Protein AF-A0A2P8KB48-F1 (afdb_monomer_lite)

Radius of gyration: 20.79 Å; chains: 1; bounding box: 40×44×56 Å

Foldseek 3Di:
DDQPDDPVVVCCCCCPVVVVQCCCVDPVNVVDGPVVVVVVVVVVSCCCPVPVVVVCVVQVVDDWDQPPNDIDGDVLVVLVVVLVVLVVLLVVLVVCVVVDVDVVSVVSNVVSCCCVVPVSVVSVVVCVVCVPDVDPPPPPDDDDD

Secondary structure (DSSP, 8-state):
---SS-HHHHHIIIIIIS-GGGGGGSTTTTT--HHHHHHHHHHHHHHIIIIIHHHHHHHHHS--EEETTEEE--HHHHHHHHHHHHHHHHHHHHHHTTT---HHHHHHHHHHHHIIIIIHHHHHHHHHHHHHH--GGGS------

Structure (mmCIF, N/CA/C/O backbone):
data_AF-A0A2P8KB48-F1
#
_entry.id   AF-A0A2P8KB48-F1
#
loop_
_atom_site.group_PDB
_atom_site.id
_atom_site.type_symbol
_atom_site.label_atom_id
_atom_site.label_alt_id
_atom_site.label_comp_id
_atom_site.label_asym_id
_atom_site.label_entity_id
_atom_site.label_seq_id
_atom_site.pdbx_PDB_ins_code
_atom_site.Cartn_x
_atom_site.Cartn_y
_atom_site.Cartn_z
_atom_site.occupancy
_atom_site.B_iso_or_equiv
_atom_site.auth_seq_id
_atom_site.auth_comp_id
_atom_site.auth_asym_id
_atom_site.auth_atom_id
_atom_site.pdbx_PDB_model_num
ATOM 1 N N . MET A 1 1 ? 18.436 14.930 -4.272 1.00 42.19 1 MET A N 1
ATOM 2 C CA . MET A 1 1 ? 17.392 13.958 -4.658 1.00 42.19 1 MET A CA 1
ATOM 3 C C . MET A 1 1 ? 16.178 14.750 -5.095 1.00 42.19 1 MET A C 1
ATOM 5 O O . MET A 1 1 ? 15.556 15.388 -4.257 1.00 42.19 1 MET A O 1
ATOM 9 N N . THR A 1 2 ? 15.917 14.810 -6.396 1.00 41.81 2 THR A N 1
ATOM 10 C CA . THR A 1 2 ? 14.773 15.532 -6.967 1.00 41.81 2 THR A CA 1
ATOM 11 C C . THR A 1 2 ? 13.501 14.792 -6.555 1.00 41.81 2 THR A C 1
ATOM 13 O O . THR A 1 2 ? 13.301 13.650 -6.960 1.00 41.81 2 THR A O 1
ATOM 16 N N . GLY A 1 3 ? 12.705 15.375 -5.657 1.00 61.78 3 GLY A N 1
ATOM 17 C CA . GLY A 1 3 ? 11.444 14.777 -5.218 1.00 61.78 3 GLY A CA 1
ATOM 18 C C . GLY A 1 3 ? 10.462 14.684 -6.386 1.00 61.78 3 GLY A C 1
ATOM 19 O O . GLY A 1 3 ? 10.387 15.612 -7.185 1.00 61.78 3 GLY A O 1
ATOM 20 N N . LEU A 1 4 ? 9.717 13.577 -6.479 1.00 65.00 4 LEU A N 1
ATOM 21 C CA . LEU A 1 4 ? 8.687 13.346 -7.508 1.00 65.00 4 LEU A CA 1
ATOM 22 C C . LEU A 1 4 ? 7.658 14.487 -7.615 1.00 65.00 4 LEU A C 1
ATOM 24 O O . LEU A 1 4 ? 7.083 14.688 -8.678 1.00 65.00 4 LEU A O 1
ATOM 28 N N . VAL A 1 5 ? 7.432 15.219 -6.519 1.00 70.44 5 VAL A N 1
ATOM 29 C CA . VAL A 1 5 ? 6.565 16.400 -6.424 1.00 70.44 5 VAL A CA 1
ATOM 30 C C . VAL A 1 5 ? 7.197 17.392 -5.440 1.00 70.44 5 VAL A C 1
ATOM 32 O O . VAL A 1 5 ? 7.844 16.981 -4.469 1.00 70.44 5 VAL A O 1
ATOM 35 N N . SER A 1 6 ? 7.008 18.691 -5.681 1.00 84.31 6 SER A N 1
ATOM 36 C CA . SER A 1 6 ? 7.406 19.769 -4.770 1.00 84.31 6 SER A CA 1
ATOM 37 C C . SER A 1 6 ? 6.652 19.674 -3.439 1.00 84.31 6 SER A C 1
ATOM 39 O O . SER A 1 6 ? 5.425 19.600 -3.427 1.00 84.31 6 SER A O 1
ATOM 41 N N . GLU A 1 7 ? 7.366 19.717 -2.308 1.00 80.50 7 GLU A N 1
ATOM 42 C CA . GLU A 1 7 ? 6.741 19.694 -0.970 1.00 80.50 7 GLU A CA 1
ATOM 43 C C . GLU A 1 7 ? 5.766 20.851 -0.788 1.00 80.50 7 GLU A C 1
ATOM 45 O O . GLU A 1 7 ? 4.648 20.659 -0.323 1.00 80.50 7 GLU A O 1
ATOM 50 N N . ARG A 1 8 ? 6.149 22.034 -1.271 1.00 86.00 8 ARG A N 1
ATOM 51 C CA . ARG A 1 8 ? 5.308 23.224 -1.197 1.00 86.00 8 ARG A CA 1
ATOM 52 C C . ARG A 1 8 ? 4.021 23.080 -2.007 1.00 86.00 8 ARG A C 1
ATOM 54 O O . ARG A 1 8 ? 2.968 23.509 -1.550 1.00 86.00 8 ARG A O 1
ATOM 61 N N . GLU A 1 9 ? 4.100 22.516 -3.211 1.00 86.12 9 GLU A N 1
ATOM 62 C CA . GLU A 1 9 ? 2.906 22.309 -4.042 1.00 86.12 9 GLU A CA 1
ATOM 63 C C . GLU A 1 9 ? 2.000 21.240 -3.444 1.00 86.12 9 GLU A C 1
ATOM 65 O O . GLU A 1 9 ? 0.782 21.389 -3.456 1.00 86.12 9 GLU A O 1
ATOM 70 N N . PHE A 1 10 ? 2.583 20.181 -2.886 1.00 83.56 10 PHE A N 1
ATOM 71 C CA . PHE A 1 10 ? 1.821 19.135 -2.223 1.00 83.56 10 PHE A CA 1
ATOM 72 C C . PHE A 1 10 ? 1.086 19.670 -0.989 1.00 83.56 10 PHE A C 1
ATOM 74 O O . PHE A 1 10 ? -0.114 19.439 -0.850 1.00 83.56 10 PHE A O 1
ATOM 81 N N . ASP A 1 11 ? 1.771 20.436 -0.139 1.00 85.00 11 ASP A N 1
ATOM 82 C CA . ASP A 1 11 ? 1.168 21.043 1.047 1.00 85.00 11 ASP A CA 1
ATOM 83 C C . ASP A 1 11 ? 0.063 22.033 0.675 1.00 85.00 11 ASP A C 1
ATOM 85 O O . ASP A 1 11 ? -1.004 22.014 1.293 1.00 85.00 11 ASP A O 1
ATOM 89 N N . PHE A 1 12 ? 0.275 22.838 -0.371 1.00 89.19 12 PHE A N 1
ATOM 90 C CA . PHE A 1 12 ? -0.757 23.712 -0.926 1.00 89.19 12 PHE A CA 1
ATOM 91 C C . PHE A 1 12 ? -1.976 22.905 -1.388 1.00 89.19 12 PHE A C 1
ATOM 93 O O . PHE A 1 12 ? -3.102 23.189 -0.984 1.00 89.19 12 PHE A O 1
ATOM 100 N N . LEU A 1 13 ? -1.772 21.866 -2.203 1.00 88.50 13 LEU A N 1
ATOM 101 C CA . LEU A 1 13 ? -2.871 21.058 -2.727 1.00 88.50 13 LEU A CA 1
ATOM 102 C C . LEU A 1 13 ? -3.657 20.376 -1.604 1.00 88.50 13 LEU A C 1
ATOM 104 O O . LEU A 1 13 ? -4.885 20.381 -1.634 1.00 88.50 13 LEU A O 1
ATOM 108 N N . MET A 1 14 ? -2.975 19.795 -0.616 1.00 86.19 14 MET A N 1
ATOM 109 C CA . MET A 1 14 ? -3.631 19.021 0.440 1.00 86.19 14 MET A CA 1
ATOM 110 C C . MET A 1 14 ? -4.298 19.898 1.502 1.00 86.19 14 MET A C 1
ATOM 112 O O . MET A 1 14 ? -5.368 19.539 1.999 1.00 86.19 14 MET A O 1
ATOM 116 N N . ASN A 1 15 ? -3.695 21.030 1.867 1.00 86.81 15 ASN A N 1
ATOM 117 C CA . ASN A 1 15 ? -4.172 21.835 2.994 1.00 86.81 15 ASN A CA 1
ATOM 118 C C . ASN A 1 15 ? -4.942 23.082 2.557 1.00 86.81 15 ASN A C 1
ATOM 120 O O . ASN A 1 15 ? -5.942 23.408 3.185 1.00 86.81 15 ASN A O 1
ATOM 124 N N . GLU A 1 16 ? -4.519 23.759 1.489 1.00 86.12 16 GLU A N 1
ATOM 125 C CA . GLU A 1 16 ? -5.185 24.982 1.021 1.00 86.12 16 GLU A CA 1
ATOM 126 C C . GLU A 1 16 ? -6.249 24.687 -0.038 1.00 86.12 16 GLU A C 1
ATOM 128 O O . GLU A 1 16 ? -7.381 25.146 0.088 1.00 86.12 16 GLU A O 1
ATOM 133 N N . PHE A 1 17 ? -5.917 23.911 -1.074 1.00 91.62 17 PHE A N 1
ATOM 134 C CA . PHE A 1 17 ? -6.848 23.670 -2.178 1.00 91.62 17 PHE A CA 1
ATOM 135 C C . PHE A 1 17 ? -7.932 22.644 -1.825 1.00 91.62 17 PHE A C 1
ATOM 137 O O . PHE A 1 17 ? -9.113 22.882 -2.073 1.00 91.62 17 PHE A O 1
ATOM 144 N N . LEU A 1 18 ? -7.546 21.496 -1.256 1.00 88.94 18 LEU A N 1
ATOM 145 C CA . LEU A 1 18 ? -8.480 20.417 -0.908 1.00 88.94 18 LEU A CA 1
ATOM 146 C C . LEU A 1 18 ? -9.069 20.529 0.505 1.00 88.94 18 LEU A C 1
ATOM 148 O O . LEU A 1 18 ? -10.031 19.817 0.786 1.00 88.94 18 LEU A O 1
ATOM 152 N N . ASP A 1 19 ? -8.508 21.375 1.380 1.00 86.69 19 ASP A N 1
ATOM 153 C CA . ASP A 1 19 ? -8.899 21.515 2.797 1.00 86.69 19 ASP A CA 1
ATOM 154 C C . ASP A 1 19 ? -9.100 20.151 3.488 1.00 86.69 19 ASP A C 1
ATOM 156 O O . ASP A 1 19 ? -10.171 19.821 4.008 1.00 86.69 19 ASP A O 1
ATOM 160 N N . THR A 1 20 ? -8.064 19.305 3.465 1.00 82.81 20 THR A N 1
ATOM 161 C CA . THR A 1 20 ? -8.146 17.954 4.053 1.00 82.81 20 THR A CA 1
ATOM 162 C C . THR A 1 20 ? -8.469 17.974 5.548 1.00 82.81 20 THR A C 1
ATOM 164 O O . THR A 1 20 ? -9.165 17.083 6.034 1.00 82.81 20 THR A O 1
ATOM 167 N N . GLN A 1 21 ? -8.058 19.015 6.277 1.00 79.50 21 GLN A N 1
ATOM 168 C CA . GLN A 1 21 ? -8.409 19.197 7.690 1.00 79.50 21 GLN A CA 1
ATOM 169 C C . GLN A 1 21 ? -9.909 19.454 7.892 1.00 79.50 21 GLN A C 1
ATOM 171 O O . GLN A 1 21 ? -10.493 19.029 8.891 1.00 79.50 21 GLN A O 1
ATOM 176 N N . GLY A 1 22 ? -10.570 20.073 6.914 1.00 84.44 22 GLY A N 1
ATOM 177 C CA . GLY A 1 22 ? -12.013 20.266 6.892 1.00 84.44 22 GLY A CA 1
ATOM 178 C C . GLY A 1 22 ? -12.837 18.976 6.841 1.00 84.44 22 GLY A C 1
ATOM 179 O O . GLY A 1 22 ? -14.031 19.019 7.155 1.00 84.44 22 GLY A O 1
ATOM 180 N N . LEU A 1 23 ? -12.235 17.827 6.499 1.00 84.56 23 LEU A N 1
ATOM 181 C CA . LEU A 1 23 ? -12.926 16.533 6.456 1.00 84.56 23 LEU A CA 1
ATOM 182 C C . LEU A 1 23 ? -13.476 16.115 7.820 1.00 84.56 23 LEU A C 1
ATOM 184 O O . LEU A 1 23 ? -14.549 15.516 7.855 1.00 84.56 23 LEU A O 1
ATOM 188 N N . VAL A 1 24 ? -12.820 16.505 8.919 1.00 85.50 24 VAL A N 1
ATOM 189 C CA . VAL A 1 24 ? -13.253 16.225 10.304 1.00 85.50 24 VAL A CA 1
ATOM 190 C C . VAL A 1 24 ? -14.656 16.777 10.593 1.00 85.50 24 VAL A C 1
ATOM 192 O O . VAL A 1 24 ? -15.382 16.248 11.429 1.00 85.50 24 VAL A O 1
ATOM 195 N N . ARG A 1 25 ? -15.102 17.804 9.852 1.00 86.38 25 ARG A N 1
ATOM 196 C CA . ARG A 1 25 ? -16.467 18.346 9.968 1.00 86.38 25 ARG A CA 1
ATOM 197 C C . ARG A 1 25 ? -17.544 17.387 9.450 1.00 86.38 25 ARG A C 1
ATOM 199 O O . ARG A 1 25 ? -18.722 17.591 9.734 1.00 86.38 25 ARG A O 1
ATOM 206 N N . ARG A 1 26 ? -17.188 16.364 8.664 1.00 86.12 26 ARG A N 1
ATOM 207 C CA . ARG A 1 26 ? -18.139 15.348 8.194 1.00 86.12 26 ARG A CA 1
ATOM 208 C C . ARG A 1 26 ? -18.291 14.260 9.252 1.00 86.12 26 ARG A C 1
ATOM 210 O O . ARG A 1 26 ? -17.298 13.739 9.740 1.00 86.12 26 ARG A O 1
ATOM 217 N N . SER A 1 27 ? -19.531 13.832 9.498 1.00 81.81 27 SER A N 1
ATOM 218 C CA . SER A 1 27 ? -19.874 12.787 10.482 1.00 81.81 27 SER A CA 1
ATOM 219 C C . SER A 1 27 ? -19.089 11.479 10.328 1.00 81.81 27 SER A C 1
ATOM 221 O O . SER A 1 27 ? -18.963 10.743 11.294 1.00 81.81 27 SER A O 1
ATOM 223 N N . PHE A 1 28 ? -18.587 11.167 9.133 1.00 78.56 28 PHE A N 1
ATOM 224 C CA . PHE A 1 28 ? -17.785 9.966 8.903 1.00 78.56 28 PHE A CA 1
ATOM 225 C C . PHE A 1 28 ? -16.338 10.090 9.422 1.00 78.56 28 PHE A C 1
ATOM 227 O O . PHE A 1 28 ? -15.715 9.082 9.721 1.00 78.56 28 PHE A O 1
ATOM 234 N N . TYR A 1 29 ? -15.795 11.307 9.534 1.00 79.12 29 TYR A N 1
ATOM 235 C CA . TYR A 1 29 ? -14.406 11.565 9.944 1.00 79.12 29 TYR A CA 1
ATOM 236 C C . TYR A 1 29 ? -14.300 12.320 11.276 1.00 79.12 29 TYR A C 1
ATOM 238 O O . TYR A 1 29 ? -13.205 12.721 11.659 1.00 79.12 29 TYR A O 1
ATOM 246 N N . SER A 1 30 ? -15.415 12.533 11.981 1.00 81.88 30 SER A N 1
ATOM 247 C CA . SER A 1 30 ? -15.460 13.330 13.215 1.00 81.88 30 SER A CA 1
ATOM 248 C C . SER A 1 30 ? -14.686 12.718 14.385 1.00 81.88 30 SER A C 1
ATOM 250 O O . SER A 1 30 ? -14.397 13.413 15.352 1.00 81.88 30 SER A O 1
ATOM 252 N N . GLU A 1 31 ? -14.345 11.430 14.302 1.00 78.56 31 GLU A N 1
ATOM 253 C CA . GLU A 1 31 ? -13.502 10.726 15.279 1.00 78.56 31 GLU A CA 1
ATOM 254 C C . GLU A 1 31 ? -11.995 10.933 15.043 1.00 78.56 31 GLU A C 1
ATOM 256 O O . GLU A 1 31 ? -11.173 10.473 15.835 1.00 78.56 31 GLU A O 1
ATOM 261 N N . HIS A 1 32 ? -11.607 11.607 13.958 1.00 81.00 32 HIS A N 1
ATOM 262 C CA . HIS A 1 32 ? -10.211 11.842 13.602 1.00 81.00 32 HIS A CA 1
ATOM 263 C C . HIS A 1 32 ? -9.838 13.315 13.741 1.00 81.00 32 HIS A C 1
ATOM 265 O O . HIS A 1 32 ? -10.662 14.209 13.576 1.00 81.00 32 HIS A O 1
ATOM 271 N N . THR A 1 33 ? -8.565 13.574 14.011 1.00 80.56 33 THR A N 1
ATOM 272 C CA . THR A 1 33 ? -8.004 14.917 14.172 1.00 80.56 33 THR A CA 1
ATOM 273 C C . THR A 1 33 ? -7.062 15.253 13.010 1.00 80.56 33 THR A C 1
ATOM 275 O O . THR A 1 33 ? -6.579 14.370 12.298 1.00 80.56 33 THR A O 1
ATOM 278 N N . GLY A 1 34 ? -6.825 16.546 12.758 1.00 73.62 34 GLY A N 1
ATOM 279 C CA . GLY A 1 34 ? -6.020 17.002 11.612 1.00 73.62 34 GLY A CA 1
ATOM 280 C C . GLY A 1 34 ? -4.575 16.477 11.609 1.00 73.62 34 GLY A C 1
ATOM 281 O O . GLY A 1 34 ? -3.999 16.240 10.549 1.00 73.62 34 GLY A O 1
ATOM 282 N N . ASP A 1 35 ? -4.009 16.217 12.785 1.00 76.31 35 ASP A N 1
ATOM 283 C CA . ASP A 1 35 ? -2.712 15.560 12.983 1.00 76.31 35 ASP A CA 1
ATOM 284 C C . ASP A 1 35 ? -2.709 14.092 12.523 1.00 76.31 35 ASP A C 1
ATOM 286 O O . ASP A 1 35 ? -1.718 13.646 11.947 1.00 76.31 35 ASP A O 1
ATOM 290 N N . VAL A 1 36 ? -3.817 13.358 12.676 1.00 79.25 36 VAL A N 1
ATOM 291 C CA . VAL A 1 36 ? -3.961 11.988 12.146 1.00 79.25 36 VAL A CA 1
ATOM 292 C C . VAL A 1 36 ? -3.929 11.998 10.617 1.00 79.25 36 VAL A C 1
ATOM 294 O O . VAL A 1 36 ? -3.258 11.163 10.008 1.00 79.25 36 VAL A O 1
ATOM 297 N N . PHE A 1 37 ? -4.586 12.973 9.981 1.00 75.00 37 PHE A N 1
ATOM 298 C CA . PHE A 1 37 ? -4.521 13.149 8.526 1.00 75.00 37 PHE A CA 1
ATOM 299 C C . PHE A 1 37 ? -3.114 13.521 8.054 1.00 75.00 37 PHE A C 1
ATOM 301 O O . PHE A 1 37 ? -2.614 12.924 7.100 1.00 75.00 37 PHE A O 1
ATOM 308 N N . ALA A 1 38 ? -2.450 14.453 8.744 1.00 75.88 38 ALA A N 1
ATOM 309 C CA . ALA A 1 38 ? -1.073 14.833 8.440 1.00 75.88 38 ALA A CA 1
ATOM 310 C C . ALA A 1 38 ? -0.111 13.640 8.580 1.00 75.88 38 ALA A C 1
ATOM 312 O O . ALA A 1 38 ? 0.725 13.408 7.705 1.00 75.88 38 ALA A O 1
ATOM 313 N N . ALA A 1 39 ? -0.268 12.830 9.631 1.00 77.88 39 ALA A N 1
ATOM 314 C CA . ALA A 1 39 ? 0.512 11.614 9.832 1.00 77.88 39 ALA A CA 1
ATOM 315 C C . ALA A 1 39 ? 0.254 10.575 8.727 1.00 77.88 39 ALA A C 1
ATOM 317 O O . ALA A 1 39 ? 1.203 9.993 8.196 1.00 77.88 39 ALA A O 1
ATOM 318 N N . ALA A 1 40 ? -1.007 10.373 8.332 1.00 76.44 40 ALA A N 1
ATOM 319 C CA . ALA A 1 40 ? -1.374 9.459 7.252 1.00 76.44 40 ALA A CA 1
ATOM 320 C C . ALA A 1 40 ? -0.795 9.902 5.896 1.00 76.44 40 ALA A C 1
A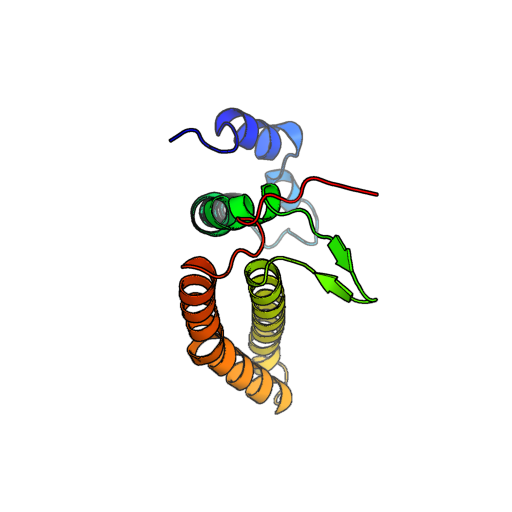TOM 322 O O . ALA A 1 40 ? -0.220 9.083 5.176 1.00 76.44 40 ALA A O 1
ATOM 323 N N . LEU A 1 41 ? -0.883 11.195 5.565 1.00 78.94 41 LEU A N 1
ATOM 324 C CA . LEU A 1 41 ? -0.285 11.779 4.358 1.00 78.94 41 LEU A CA 1
ATOM 325 C C . LEU A 1 41 ? 1.246 11.667 4.375 1.00 78.94 41 LEU A C 1
ATOM 327 O O . LEU A 1 41 ? 1.847 11.300 3.365 1.00 78.94 41 LEU A O 1
ATOM 331 N N . GLY A 1 42 ? 1.878 11.900 5.528 1.00 75.62 42 GLY A N 1
ATOM 332 C CA . GLY A 1 42 ? 3.319 11.721 5.711 1.00 75.62 42 GLY A CA 1
ATOM 333 C C . GLY A 1 42 ? 3.767 10.273 5.491 1.00 75.62 42 GLY A C 1
ATOM 334 O O . GLY A 1 42 ? 4.739 10.022 4.773 1.00 75.62 42 GLY A O 1
ATOM 335 N N . ALA A 1 43 ? 3.026 9.306 6.037 1.00 75.19 43 ALA A N 1
ATOM 336 C CA . ALA A 1 43 ? 3.275 7.886 5.810 1.00 75.19 43 ALA A CA 1
ATOM 337 C C . ALA A 1 43 ? 3.081 7.501 4.334 1.00 75.19 43 ALA A C 1
ATOM 339 O O . ALA A 1 43 ? 3.945 6.841 3.753 1.00 75.19 43 ALA A O 1
ATOM 340 N N . ALA A 1 44 ? 1.997 7.962 3.700 1.00 69.38 44 ALA A N 1
ATOM 341 C CA . ALA A 1 44 ? 1.737 7.732 2.281 1.00 69.38 44 ALA A CA 1
ATOM 342 C C . ALA A 1 44 ? 2.861 8.293 1.397 1.00 69.38 44 ALA A C 1
ATOM 344 O O . ALA A 1 44 ? 3.329 7.605 0.490 1.00 69.38 44 ALA A O 1
ATOM 345 N N . ARG A 1 45 ? 3.362 9.498 1.700 1.00 74.25 45 ARG A N 1
ATOM 346 C CA . ARG A 1 45 ? 4.500 10.102 0.998 1.00 74.25 45 ARG A CA 1
ATOM 347 C C . ARG A 1 45 ? 5.775 9.279 1.159 1.00 74.25 45 ARG A C 1
ATOM 349 O O . ARG A 1 45 ? 6.475 9.048 0.174 1.00 74.25 45 ARG A O 1
ATOM 356 N N . ARG A 1 46 ? 6.078 8.814 2.375 1.00 74.50 46 ARG A N 1
ATOM 357 C CA . ARG A 1 46 ? 7.247 7.959 2.621 1.00 74.50 46 ARG A CA 1
ATOM 358 C C . ARG A 1 46 ? 7.166 6.678 1.794 1.00 74.50 46 ARG A C 1
ATOM 360 O O . ARG A 1 46 ? 8.112 6.356 1.085 1.00 74.50 46 ARG A O 1
ATOM 367 N N . LEU A 1 47 ? 6.019 5.999 1.808 1.00 72.38 47 LEU A N 1
ATOM 368 C CA . LEU A 1 47 ? 5.796 4.807 0.987 1.00 72.38 47 LEU A CA 1
ATOM 369 C C . LEU A 1 47 ? 5.936 5.117 -0.510 1.00 72.38 47 LEU A C 1
ATOM 371 O O . LEU A 1 47 ? 6.574 4.354 -1.236 1.00 72.38 47 LEU A O 1
ATOM 375 N N . ALA A 1 48 ? 5.384 6.241 -0.974 1.00 69.00 48 ALA A N 1
ATOM 376 C CA . ALA A 1 48 ? 5.501 6.678 -2.362 1.00 69.00 48 ALA A CA 1
ATOM 377 C C . ALA A 1 48 ? 6.964 6.831 -2.795 1.00 69.00 48 ALA A C 1
ATOM 379 O O . ALA A 1 48 ? 7.329 6.352 -3.863 1.00 69.00 48 ALA A O 1
ATOM 380 N N . LEU A 1 49 ? 7.80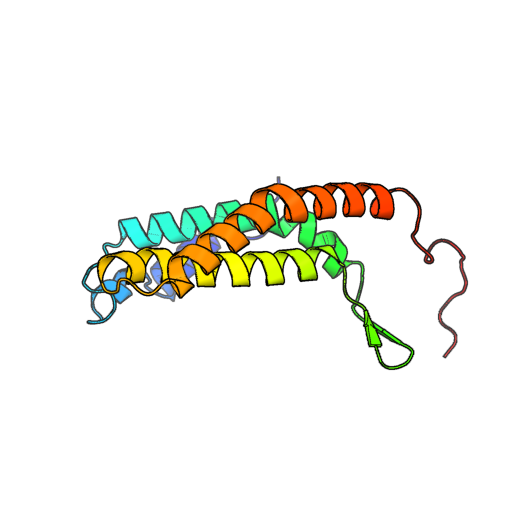9 7.439 -1.961 1.00 73.56 49 LEU A N 1
ATOM 381 C CA . LEU A 1 49 ? 9.212 7.704 -2.290 1.00 73.56 49 LEU A CA 1
ATOM 382 C C . LEU A 1 49 ? 10.127 6.492 -2.080 1.00 73.56 49 LEU A C 1
ATOM 384 O O . LEU A 1 49 ? 10.979 6.215 -2.918 1.00 73.56 49 LEU A O 1
ATOM 388 N N . GLU A 1 50 ? 9.969 5.771 -0.974 1.00 70.38 50 GLU A N 1
ATOM 389 C CA . GLU A 1 50 ? 10.878 4.683 -0.593 1.00 70.38 50 GLU A CA 1
ATOM 390 C C . GLU A 1 50 ? 10.488 3.351 -1.234 1.00 70.38 50 GLU A C 1
ATOM 392 O O . GLU A 1 50 ? 11.346 2.524 -1.553 1.00 70.38 50 GLU A O 1
ATOM 397 N N . ILE A 1 51 ? 9.185 3.125 -1.430 1.00 68.88 51 ILE A N 1
ATOM 398 C CA . ILE A 1 51 ? 8.679 1.846 -1.920 1.00 68.88 51 ILE A CA 1
ATOM 399 C C . ILE A 1 51 ? 8.275 1.932 -3.386 1.00 68.88 51 ILE A C 1
ATOM 401 O O . ILE A 1 51 ? 8.773 1.144 -4.194 1.00 68.88 51 ILE A O 1
ATOM 405 N N . PHE A 1 52 ? 7.390 2.863 -3.739 1.00 69.06 52 PHE A N 1
ATOM 406 C CA . PHE A 1 52 ? 6.778 2.878 -5.068 1.00 69.06 52 PHE A CA 1
ATOM 407 C C . PHE A 1 52 ? 7.675 3.497 -6.138 1.00 69.06 52 PHE A C 1
ATOM 409 O O . PHE A 1 52 ? 7.894 2.856 -7.159 1.00 69.06 52 PHE A O 1
ATOM 416 N N . ALA A 1 53 ? 8.250 4.677 -5.907 1.00 71.12 53 ALA A N 1
ATOM 417 C CA . ALA A 1 53 ? 9.086 5.392 -6.874 1.00 71.12 53 ALA A CA 1
ATOM 418 C C . ALA A 1 53 ? 10.199 4.532 -7.511 1.00 71.12 53 ALA A C 1
ATOM 420 O O . ALA A 1 53 ? 10.245 4.457 -8.740 1.00 71.12 53 ALA A O 1
ATOM 421 N N . PRO A 1 54 ? 11.058 3.825 -6.743 1.00 70.19 54 PRO A N 1
ATOM 422 C CA . PRO A 1 54 ? 12.115 3.007 -7.341 1.00 70.19 54 PRO A CA 1
ATOM 423 C C . PRO A 1 54 ? 11.578 1.785 -8.099 1.00 70.19 54 PRO A C 1
ATOM 425 O O . PRO A 1 54 ? 12.239 1.292 -9.007 1.00 70.19 54 PRO A O 1
ATOM 428 N N . ARG A 1 55 ? 10.389 1.281 -7.741 1.00 66.75 55 ARG A N 1
ATOM 429 C CA . ARG A 1 55 ? 9.793 0.079 -8.348 1.00 66.75 55 ARG A CA 1
ATOM 430 C C . ARG A 1 55 ? 8.958 0.405 -9.589 1.00 66.75 55 ARG A C 1
ATOM 432 O O . ARG A 1 55 ? 8.988 -0.355 -10.552 1.00 66.75 55 ARG A O 1
ATOM 439 N N . ASN A 1 56 ? 8.265 1.545 -9.593 1.00 69.38 56 ASN A N 1
ATOM 440 C CA . ASN A 1 56 ? 7.441 1.994 -10.716 1.00 69.38 56 ASN A CA 1
ATOM 441 C C . ASN A 1 56 ? 8.266 2.377 -11.945 1.00 69.38 56 ASN A C 1
ATOM 443 O O . ASN A 1 56 ? 7.763 2.215 -13.049 1.00 69.38 56 ASN A O 1
ATOM 447 N N . ALA A 1 57 ? 9.536 2.769 -11.787 1.00 70.94 57 ALA A N 1
ATOM 448 C CA . ALA A 1 57 ? 10.417 3.070 -12.918 1.00 70.94 57 ALA A CA 1
ATOM 449 C C . ALA A 1 57 ? 10.489 1.918 -13.941 1.00 70.94 57 ALA A C 1
ATOM 451 O O . ALA A 1 57 ? 10.534 2.154 -15.146 1.00 70.94 57 ALA A O 1
ATOM 452 N N . LYS A 1 58 ? 10.439 0.663 -13.472 1.00 67.88 58 LYS A N 1
ATOM 453 C CA . LYS A 1 58 ? 10.397 -0.519 -14.345 1.00 67.88 58 LYS A CA 1
ATOM 454 C C . LYS A 1 58 ? 9.065 -0.635 -15.093 1.00 67.88 58 LYS A C 1
ATOM 456 O O . LYS A 1 58 ? 9.051 -1.072 -16.234 1.00 67.88 58 LYS A O 1
ATOM 461 N N . GLY A 1 59 ? 7.957 -0.229 -14.474 1.00 69.25 59 GLY A N 1
ATOM 462 C CA . GLY A 1 59 ? 6.640 -0.180 -15.116 1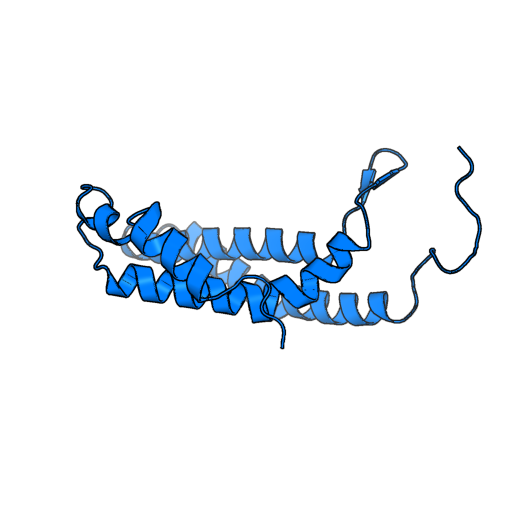.00 69.25 59 GLY A CA 1
ATOM 463 C C . GLY A 1 59 ? 6.532 0.940 -16.150 1.00 69.25 59 GLY A C 1
ATOM 464 O O . GLY A 1 59 ? 5.958 0.727 -17.211 1.00 69.25 59 GLY A O 1
ATOM 465 N N . ASP A 1 60 ? 7.147 2.092 -15.884 1.00 72.75 60 ASP A N 1
ATOM 466 C CA . ASP A 1 60 ? 7.180 3.221 -16.823 1.00 72.75 60 ASP A CA 1
ATOM 467 C C . ASP A 1 60 ? 8.025 2.905 -18.069 1.00 72.75 60 ASP A C 1
ATOM 469 O O . ASP A 1 60 ? 7.707 3.336 -19.175 1.00 72.75 60 ASP A O 1
ATOM 473 N N . GLN A 1 61 ? 9.099 2.128 -17.901 1.00 73.19 61 GLN A N 1
ATOM 474 C CA . GLN A 1 61 ? 9.966 1.683 -18.999 1.00 73.19 61 GLN A CA 1
ATOM 475 C C . GLN A 1 61 ? 9.395 0.480 -19.760 1.00 73.19 61 GLN A C 1
ATOM 477 O O . GLN A 1 61 ? 9.673 0.310 -20.947 1.00 73.19 61 GLN A O 1
ATOM 482 N N . CYS A 1 62 ? 8.620 -0.376 -19.089 1.00 70.06 62 CYS A N 1
ATOM 483 C CA . CYS A 1 62 ? 8.045 -1.585 -19.668 1.00 70.06 62 CYS A CA 1
ATOM 484 C C . CYS A 1 62 ? 6.527 -1.447 -19.802 1.00 70.06 62 CYS A C 1
ATOM 486 O O . CYS A 1 62 ? 5.775 -1.812 -18.897 1.00 70.06 62 CYS A O 1
ATOM 488 N N . GLN A 1 63 ? 6.078 -0.986 -20.970 1.00 70.19 63 GLN A N 1
ATOM 489 C CA . GLN A 1 63 ? 4.657 -0.960 -21.304 1.00 70.19 63 GLN A CA 1
ATOM 490 C C . GLN A 1 63 ? 4.044 -2.367 -21.192 1.00 70.19 63 GLN A C 1
ATOM 492 O O . GLN A 1 63 ? 4.625 -3.357 -21.644 1.00 70.19 63 GLN A O 1
ATOM 497 N N . SER A 1 64 ? 2.852 -2.458 -20.598 1.00 74.19 64 SER A N 1
ATOM 498 C CA . SER A 1 64 ? 2.066 -3.692 -20.605 1.00 74.19 64 SER A CA 1
ATOM 499 C C . SER A 1 64 ? 1.633 -4.032 -22.029 1.00 74.19 64 SER A C 1
ATOM 501 O O . SER A 1 64 ? 1.134 -3.156 -22.735 1.00 74.19 64 SER A O 1
ATOM 503 N N . ASP A 1 65 ? 1.747 -5.296 -22.420 1.00 80.19 65 ASP A N 1
ATOM 504 C CA . ASP A 1 65 ? 1.378 -5.759 -23.762 1.00 80.19 65 ASP A CA 1
ATOM 505 C C . ASP A 1 65 ? 0.466 -6.991 -23.672 1.00 80.19 65 ASP A C 1
ATOM 507 O O . ASP A 1 65 ? 0.497 -7.745 -22.694 1.00 80.19 65 ASP A O 1
ATOM 511 N N . PHE A 1 66 ? -0.364 -7.196 -24.690 1.00 80.19 66 PHE A N 1
ATOM 512 C CA . PHE A 1 66 ? -1.272 -8.326 -24.806 1.00 80.19 66 PHE A CA 1
ATOM 513 C C . PHE A 1 66 ? -0.802 -9.238 -25.939 1.00 80.19 66 PHE A C 1
ATOM 515 O O . PHE A 1 66 ? -0.968 -8.930 -27.117 1.00 80.19 66 PHE A O 1
ATOM 522 N N . ARG A 1 67 ? -0.210 -10.386 -25.591 1.00 74.06 67 ARG A N 1
ATOM 523 C CA . ARG A 1 67 ? 0.321 -11.350 -26.569 1.00 74.06 67 ARG A CA 1
ATOM 524 C C . ARG A 1 67 ? -0.255 -12.734 -26.326 1.00 74.06 67 ARG A C 1
ATOM 526 O O . ARG A 1 67 ? -0.326 -13.188 -25.188 1.00 74.06 67 ARG A O 1
ATOM 533 N N . ASN A 1 68 ? -0.638 -13.418 -27.404 1.00 75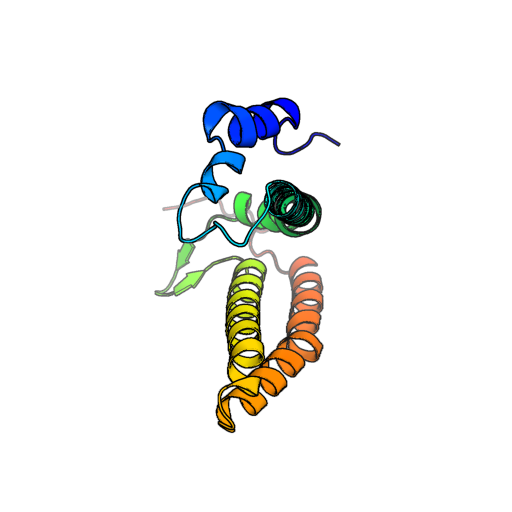.69 68 ASN A N 1
ATOM 534 C CA . ASN A 1 68 ? -1.152 -14.795 -27.377 1.00 75.69 68 ASN A CA 1
ATOM 535 C C . ASN A 1 68 ? -2.337 -15.003 -26.411 1.00 75.69 68 ASN A C 1
ATOM 537 O O . ASN A 1 68 ? -2.416 -16.021 -25.731 1.00 75.69 68 ASN A O 1
ATOM 541 N N . GLY A 1 69 ? -3.248 -14.028 -26.323 1.00 87.06 69 GLY A N 1
ATOM 542 C CA . GLY A 1 69 ? -4.431 -14.119 -25.460 1.00 87.06 69 GLY A CA 1
ATOM 543 C C . GLY A 1 69 ? -4.176 -13.844 -23.973 1.00 87.06 69 GLY A C 1
ATOM 544 O O . GLY A 1 69 ? -5.098 -13.998 -23.175 1.00 87.06 69 GLY A O 1
ATOM 545 N N . ALA A 1 70 ? -2.965 -13.426 -23.589 1.00 78.75 70 ALA A N 1
ATOM 546 C CA . ALA A 1 70 ? -2.614 -13.117 -22.207 1.00 78.75 70 ALA A CA 1
ATOM 547 C C . ALA A 1 70 ? -2.033 -11.702 -22.064 1.00 78.75 70 ALA A C 1
ATOM 549 O O . ALA A 1 70 ? -1.182 -11.270 -22.847 1.00 78.75 70 ALA A O 1
ATOM 550 N N . ALA A 1 71 ? -2.469 -10.995 -21.019 1.00 77.31 71 ALA A N 1
ATOM 551 C CA . ALA A 1 71 ? -1.893 -9.716 -20.626 1.00 77.31 71 ALA A CA 1
ATOM 552 C C . ALA A 1 71 ? -0.573 -9.948 -19.882 1.00 77.31 71 ALA A C 1
ATOM 554 O O . ALA A 1 71 ? -0.526 -10.687 -18.896 1.00 77.31 71 ALA A O 1
ATOM 555 N N . ARG A 1 72 ? 0.499 -9.302 -20.341 1.00 71.56 72 ARG A N 1
ATOM 556 C CA . ARG A 1 72 ? 1.805 -9.316 -19.687 1.00 71.56 72 ARG A CA 1
ATOM 557 C C . ARG A 1 72 ? 2.029 -7.982 -18.984 1.00 71.56 72 ARG A C 1
ATOM 559 O O . ARG A 1 72 ? 2.053 -6.930 -19.617 1.00 71.56 72 ARG A O 1
ATOM 566 N N . VAL A 1 73 ? 2.231 -8.053 -17.674 1.00 72.25 73 VAL A N 1
ATOM 567 C CA . VAL A 1 73 ? 2.597 -6.928 -16.804 1.00 72.25 73 VAL A CA 1
ATOM 568 C C . VAL A 1 73 ? 3.868 -7.278 -16.034 1.00 72.25 73 VAL A C 1
ATOM 570 O O . VAL A 1 73 ? 4.219 -8.454 -15.924 1.00 72.25 73 VAL A O 1
ATOM 573 N N . ILE A 1 74 ? 4.563 -6.276 -15.497 1.00 72.12 74 ILE A N 1
ATOM 574 C CA . ILE A 1 74 ? 5.711 -6.512 -14.614 1.00 72.12 74 ILE A CA 1
ATOM 575 C C . ILE A 1 74 ? 5.267 -7.287 -13.360 1.00 72.12 74 ILE A C 1
ATOM 577 O O . ILE A 1 74 ? 4.241 -6.981 -12.744 1.00 72.12 74 ILE A O 1
ATOM 581 N N . SER A 1 75 ? 6.020 -8.328 -12.997 1.00 68.94 75 SER A N 1
ATOM 582 C CA . SER A 1 75 ? 5.652 -9.268 -11.928 1.00 68.94 75 SER A CA 1
ATOM 583 C C . SER A 1 75 ? 5.527 -8.591 -10.563 1.00 68.94 75 SER A C 1
ATOM 585 O O . SER A 1 75 ? 4.664 -8.941 -9.759 1.00 68.94 75 SER A O 1
ATOM 587 N N . GLU A 1 76 ? 6.350 -7.576 -10.314 1.00 68.31 76 GLU A N 1
ATOM 588 C CA . GLU A 1 76 ? 6.419 -6.842 -9.056 1.00 68.31 76 GLU A CA 1
ATOM 589 C C . GLU A 1 76 ? 5.086 -6.150 -8.738 1.00 68.31 76 GLU A C 1
ATOM 591 O O . GLU A 1 76 ? 4.619 -6.207 -7.600 1.00 68.31 76 GLU A O 1
ATOM 596 N N . THR A 1 77 ? 4.417 -5.574 -9.741 1.00 69.44 77 THR A N 1
ATOM 597 C CA . THR A 1 77 ? 3.107 -4.926 -9.562 1.00 69.44 77 THR A CA 1
ATOM 598 C C . THR A 1 77 ? 2.021 -5.940 -9.208 1.00 69.44 77 THR A C 1
ATOM 600 O O . THR A 1 77 ? 1.172 -5.662 -8.359 1.00 69.44 77 THR A O 1
ATOM 603 N N . GLY A 1 78 ? 2.076 -7.144 -9.788 1.00 70.75 78 GLY A N 1
ATOM 604 C CA . GLY A 1 78 ? 1.174 -8.242 -9.435 1.00 70.75 78 GLY A CA 1
ATOM 605 C C . GLY A 1 78 ? 1.336 -8.682 -7.978 1.00 70.75 78 GLY A C 1
ATOM 606 O O . GLY A 1 78 ? 0.351 -8.793 -7.247 1.00 70.75 78 GLY A O 1
ATOM 607 N N . HIS A 1 79 ? 2.576 -8.857 -7.515 1.00 70.19 79 HIS A N 1
ATOM 608 C CA . HIS A 1 79 ? 2.853 -9.245 -6.129 1.00 70.19 79 HIS A CA 1
ATOM 609 C C . HIS A 1 79 ? 2.445 -8.175 -5.116 1.00 70.19 79 HIS A C 1
ATOM 611 O O . HIS A 1 79 ? 1.899 -8.517 -4.065 1.00 70.19 79 HIS A O 1
ATOM 617 N N . VAL A 1 80 ? 2.639 -6.892 -5.440 1.00 72.19 80 VAL A N 1
ATOM 618 C CA . VAL A 1 80 ? 2.176 -5.772 -4.606 1.00 72.19 80 VAL A CA 1
ATOM 619 C C . VAL A 1 80 ? 0.649 -5.741 -4.521 1.00 72.19 80 VAL A C 1
ATOM 621 O O . VAL A 1 80 ? 0.108 -5.581 -3.428 1.00 72.19 80 VAL A O 1
ATOM 624 N N . ALA A 1 81 ? -0.060 -5.951 -5.634 1.00 76.38 81 ALA A N 1
ATOM 625 C CA . ALA A 1 81 ? -1.521 -5.996 -5.636 1.00 76.38 81 ALA A CA 1
ATOM 626 C C . ALA A 1 81 ? -2.062 -7.147 -4.769 1.00 76.38 81 ALA A C 1
ATOM 628 O O . ALA A 1 81 ? -2.967 -6.948 -3.956 1.00 76.38 81 ALA A O 1
ATOM 629 N N . VAL A 1 82 ? -1.474 -8.342 -4.885 1.00 78.00 82 VAL A N 1
ATOM 630 C CA . VAL A 1 82 ? -1.854 -9.503 -4.064 1.00 78.00 82 VAL A CA 1
ATOM 631 C C . VAL A 1 82 ? -1.506 -9.283 -2.588 1.00 78.00 82 VAL A C 1
ATOM 633 O O . VAL A 1 82 ? -2.335 -9.567 -1.721 1.00 78.00 82 VAL A O 1
ATOM 636 N N . ALA A 1 83 ? -0.339 -8.706 -2.288 1.00 75.50 83 ALA A N 1
ATOM 637 C CA . ALA A 1 83 ? 0.047 -8.339 -0.926 1.00 75.50 83 ALA A CA 1
ATOM 638 C C . ALA A 1 83 ? -0.942 -7.341 -0.306 1.00 75.50 83 ALA A C 1
ATOM 640 O O . ALA A 1 83 ? -1.384 -7.523 0.827 1.00 75.50 83 ALA A O 1
ATOM 641 N N . TRP A 1 84 ? -1.353 -6.321 -1.061 1.00 75.81 84 TRP A N 1
ATOM 642 C CA . TRP A 1 84 ? -2.337 -5.339 -0.608 1.00 75.81 84 TRP A CA 1
ATOM 643 C C . TRP A 1 84 ? -3.700 -5.972 -0.309 1.00 75.81 84 TRP A C 1
ATOM 645 O O . TRP A 1 84 ? -4.313 -5.662 0.715 1.00 75.81 84 TRP A O 1
ATOM 655 N N . MET A 1 85 ? -4.167 -6.903 -1.147 1.00 81.88 85 MET A N 1
ATOM 656 C CA . MET A 1 85 ? -5.409 -7.637 -0.882 1.00 81.88 85 MET A CA 1
ATOM 657 C C . MET A 1 85 ? -5.322 -8.468 0.405 1.00 81.88 85 MET A C 1
ATOM 659 O O . MET A 1 85 ? -6.258 -8.441 1.209 1.00 81.88 85 MET A O 1
ATOM 663 N N . TRP A 1 86 ? -4.200 -9.156 0.645 1.00 80.75 86 TRP A N 1
ATOM 664 C CA . TRP A 1 86 ? -3.971 -9.885 1.898 1.00 80.75 86 TRP A CA 1
ATOM 665 C C . TRP A 1 86 ? -3.921 -8.966 3.114 1.00 80.75 86 TRP A C 1
ATOM 667 O O . TRP A 1 86 ? -4.580 -9.259 4.111 1.00 80.75 86 TRP A O 1
ATOM 677 N N . ALA A 1 87 ? -3.229 -7.828 3.021 1.00 79.38 87 ALA A N 1
ATOM 678 C CA . ALA A 1 87 ? -3.193 -6.832 4.088 1.00 79.38 87 ALA A CA 1
ATOM 679 C C . ALA A 1 87 ? -4.596 -6.299 4.420 1.00 79.38 87 ALA A C 1
ATOM 681 O O . ALA A 1 87 ? -4.958 -6.202 5.591 1.00 79.38 87 ALA A O 1
ATOM 682 N N . ARG A 1 88 ? -5.425 -6.015 3.406 1.00 84.19 88 ARG A N 1
ATOM 683 C CA . ARG A 1 88 ? -6.815 -5.576 3.618 1.00 84.19 88 ARG A CA 1
ATOM 684 C C . ARG A 1 88 ? -7.668 -6.641 4.296 1.00 84.19 88 ARG A C 1
ATOM 686 O O . ARG A 1 88 ? -8.404 -6.319 5.225 1.00 84.19 88 ARG A O 1
ATOM 693 N N . MET A 1 89 ? -7.570 -7.895 3.853 1.00 82.62 89 MET A N 1
ATOM 694 C CA . MET A 1 89 ? -8.284 -9.002 4.494 1.00 82.62 89 MET A CA 1
ATOM 695 C C . MET A 1 89 ? -7.839 -9.188 5.950 1.00 82.62 89 MET A C 1
ATOM 697 O O . MET A 1 89 ? -8.687 -9.379 6.816 1.00 82.62 89 MET A O 1
ATOM 701 N N . ALA A 1 90 ? -6.536 -9.089 6.226 1.00 82.50 90 ALA A N 1
ATOM 702 C CA . ALA A 1 90 ? -5.986 -9.194 7.574 1.00 82.50 90 ALA A CA 1
ATOM 703 C C . ALA A 1 90 ? -6.444 -8.042 8.484 1.00 82.50 90 ALA A C 1
ATOM 705 O O . ALA A 1 90 ? -6.837 -8.287 9.620 1.00 82.50 90 ALA A O 1
ATOM 706 N N . ALA A 1 91 ? -6.469 -6.804 7.983 1.00 81.75 91 ALA A N 1
ATOM 707 C CA . ALA A 1 91 ? -6.935 -5.646 8.746 1.00 81.75 91 ALA A CA 1
ATOM 708 C C . ALA A 1 91 ? -8.403 -5.793 9.182 1.00 81.75 91 ALA A C 1
ATOM 710 O O . ALA A 1 91 ? -8.728 -5.576 10.347 1.00 81.75 91 ALA A O 1
ATOM 711 N N . ILE A 1 92 ? -9.280 -6.227 8.270 1.00 87.00 92 ILE A N 1
ATOM 712 C CA . ILE A 1 92 ? -10.691 -6.487 8.594 1.00 87.00 92 ILE A CA 1
ATOM 713 C C . ILE A 1 92 ? -10.809 -7.666 9.566 1.00 87.00 92 ILE A C 1
ATOM 715 O O . ILE A 1 92 ? -11.584 -7.595 10.516 1.00 87.00 92 ILE A O 1
ATOM 719 N N . ALA A 1 93 ? -10.038 -8.737 9.356 1.00 84.69 93 ALA A N 1
ATOM 720 C CA . ALA A 1 93 ? -10.053 -9.894 10.244 1.00 84.69 93 ALA A CA 1
ATOM 721 C C . ALA A 1 93 ? -9.643 -9.527 11.679 1.00 84.69 93 ALA A C 1
ATOM 723 O O . ALA A 1 93 ? -10.302 -9.973 12.610 1.00 84.69 93 ALA A O 1
ATOM 724 N N . LEU A 1 94 ? -8.635 -8.667 11.865 1.00 83.69 94 LEU A N 1
ATOM 725 C CA . LEU A 1 94 ? -8.231 -8.157 13.183 1.00 83.69 94 LEU A CA 1
ATOM 726 C C . LEU A 1 94 ? -9.337 -7.343 13.862 1.00 83.69 94 LEU A C 1
ATOM 728 O O . LEU A 1 94 ? -9.581 -7.517 15.051 1.00 83.69 94 LEU A O 1
ATOM 732 N N . GLN A 1 95 ? -10.016 -6.468 13.117 1.00 84.50 95 GLN A N 1
ATOM 733 C CA . GLN A 1 95 ? -11.112 -5.658 13.661 1.00 84.50 95 GLN A CA 1
ATOM 734 C C . GLN A 1 95 ? -12.293 -6.530 14.102 1.00 84.50 95 GLN A C 1
ATOM 736 O O . GLN A 1 95 ? -12.849 -6.330 15.178 1.00 84.50 95 GLN A O 1
ATOM 741 N N . ARG A 1 96 ? -12.657 -7.524 13.284 1.00 84.44 96 ARG A N 1
ATOM 742 C CA . ARG A 1 96 ? -13.833 -8.376 13.508 1.00 84.44 96 ARG A CA 1
ATOM 743 C C . ARG A 1 96 ? -13.588 -9.538 14.467 1.00 84.44 96 ARG A C 1
ATOM 745 O O . ARG A 1 96 ? -14.552 -10.054 15.021 1.00 84.44 96 ARG A O 1
ATOM 752 N N . GLN A 1 97 ? -12.333 -9.918 14.713 1.00 77.94 97 GLN A N 1
ATOM 753 C CA . GLN A 1 97 ? -11.979 -11.015 15.621 1.00 77.94 97 GLN A CA 1
ATOM 754 C C . GLN A 1 97 ? -12.500 -10.804 17.052 1.00 77.94 97 GLN A C 1
ATOM 756 O O . GLN A 1 97 ? -12.819 -11.773 17.732 1.00 77.94 97 GLN A O 1
ATOM 761 N N . ASN A 1 98 ? -12.606 -9.552 17.507 1.00 72.25 98 ASN A N 1
ATOM 762 C CA . ASN A 1 98 ? -13.131 -9.233 18.840 1.00 72.25 98 ASN A CA 1
ATOM 763 C C . ASN A 1 98 ? -14.668 -9.166 18.884 1.00 72.25 98 ASN A C 1
ATOM 765 O O . ASN A 1 98 ? -15.250 -9.200 19.964 1.00 72.25 98 ASN A O 1
ATOM 769 N N . GLU A 1 99 ? -15.322 -9.054 17.727 1.00 77.88 99 GLU A N 1
ATOM 770 C CA . GLU A 1 99 ? -16.782 -8.956 17.599 1.00 77.88 99 GLU A CA 1
ATOM 771 C C . GLU A 1 99 ? -17.433 -10.321 17.334 1.00 77.88 99 GLU A C 1
ATOM 773 O O . GLU A 1 99 ? -18.608 -10.522 17.638 1.00 77.88 99 GLU A O 1
ATOM 778 N N . SER A 1 100 ? -16.688 -11.258 16.740 1.00 71.31 100 SER A N 1
ATOM 779 C CA . SER A 1 100 ? -17.192 -12.553 16.293 1.00 71.31 100 SER A CA 1
ATOM 780 C C . SER A 1 100 ? -16.112 -13.631 16.404 1.00 71.31 100 SER A C 1
ATOM 782 O O . SER A 1 100 ? -15.011 -13.467 15.883 1.00 71.31 100 SER A O 1
ATOM 784 N N . ASP A 1 101 ? -16.447 -14.762 17.032 1.00 78.25 101 ASP A N 1
ATOM 785 C CA . ASP A 1 101 ? -15.570 -15.940 17.154 1.00 78.25 101 ASP A CA 1
ATOM 786 C C . ASP A 1 101 ? -15.638 -16.842 15.903 1.00 78.25 101 ASP A C 1
ATOM 788 O O . ASP A 1 101 ? -15.733 -18.065 15.987 1.00 78.25 101 ASP A O 1
ATOM 792 N N . ASP A 1 102 ? -15.663 -16.237 14.709 1.00 85.88 102 ASP A N 1
ATOM 793 C CA . ASP A 1 102 ? -15.658 -16.982 13.447 1.00 85.88 102 ASP A CA 1
ATOM 794 C C . ASP A 1 102 ? -14.237 -17.520 13.156 1.00 85.88 102 ASP A C 1
ATOM 796 O O . ASP A 1 102 ? -13.288 -16.731 12.999 1.00 85.88 102 ASP A O 1
ATOM 800 N N . PRO A 1 103 ? -14.054 -18.852 13.017 1.00 88.31 103 PRO A N 1
ATOM 801 C CA . PRO A 1 103 ? -12.770 -19.459 12.667 1.00 88.31 103 PRO A CA 1
ATOM 802 C C . PRO A 1 103 ? -12.134 -18.900 11.385 1.00 88.31 103 PRO A C 1
ATOM 804 O O . PRO A 1 103 ? -10.906 -18.925 11.245 1.00 88.31 103 PRO A O 1
ATOM 807 N N . LEU A 1 104 ? -12.938 -18.371 10.456 1.00 86.56 104 LEU A N 1
ATOM 808 C CA . LEU A 1 104 ? -12.482 -17.795 9.193 1.00 86.56 104 LEU A CA 1
ATOM 809 C C . LEU A 1 104 ? -11.463 -16.666 9.401 1.00 86.56 104 LEU A C 1
ATOM 811 O O . LEU A 1 104 ? -10.475 -16.594 8.665 1.00 86.56 104 LEU A O 1
ATOM 815 N N . TYR A 1 105 ? -11.654 -15.807 10.409 1.00 85.31 105 TYR A N 1
ATOM 816 C CA . TYR A 1 105 ? -10.748 -14.683 10.667 1.00 85.31 105 TYR A CA 1
ATOM 817 C C . TYR A 1 105 ? -9.362 -15.157 11.100 1.00 85.31 105 TYR A C 1
ATOM 819 O O . TYR A 1 105 ? -8.352 -14.665 10.594 1.00 85.31 105 TYR A O 1
ATOM 827 N N . ARG A 1 106 ? -9.295 -16.187 11.951 1.00 83.81 106 ARG A N 1
ATOM 828 C CA . ARG A 1 106 ? -8.020 -16.780 12.385 1.00 83.81 106 ARG A CA 1
ATOM 829 C C . ARG A 1 106 ? -7.258 -17.390 11.210 1.00 83.81 106 ARG A C 1
ATOM 831 O O . ARG A 1 106 ? -6.050 -17.187 11.089 1.00 83.81 106 ARG A O 1
ATOM 838 N N . VAL A 1 107 ? -7.963 -18.077 10.308 1.00 88.69 107 VAL A N 1
ATOM 839 C CA . VAL A 1 107 ? -7.363 -18.655 9.094 1.00 88.69 107 VAL A CA 1
ATOM 840 C C . VAL A 1 107 ? -6.868 -17.560 8.144 1.00 88.69 107 VAL A C 1
ATOM 842 O O . VAL A 1 107 ? -5.771 -17.677 7.594 1.00 88.69 107 VAL A O 1
ATOM 845 N N . LYS A 1 108 ? -7.617 -16.461 7.977 1.00 83.75 108 LYS A N 1
ATOM 846 C CA . LYS A 1 108 ? -7.200 -15.318 7.145 1.00 83.75 108 LYS A CA 1
ATOM 847 C C . LYS A 1 108 ? -5.932 -14.650 7.668 1.00 83.75 108 LYS A C 1
ATOM 849 O O . LYS A 1 108 ? -5.058 -14.341 6.862 1.00 83.75 108 LYS A O 1
ATOM 854 N N . LEU A 1 109 ? -5.811 -14.484 8.984 1.00 85.06 109 LEU A N 1
ATOM 855 C CA . LEU A 1 109 ? -4.607 -13.933 9.607 1.00 85.06 109 LEU A CA 1
ATOM 856 C C . LEU A 1 109 ? -3.408 -14.861 9.433 1.00 85.06 109 LEU A C 1
ATOM 858 O O . LEU A 1 109 ? -2.373 -14.418 8.949 1.00 85.06 109 LEU A O 1
ATOM 862 N N . SER A 1 110 ? -3.569 -16.155 9.722 1.00 84.88 110 SER A N 1
ATOM 863 C CA . SER A 1 110 ? -2.494 -17.138 9.538 1.00 84.88 110 SER A CA 1
ATOM 864 C C . SER A 1 110 ? -2.010 -17.205 8.084 1.00 84.88 110 SER A C 1
ATOM 866 O O . SER A 1 110 ? -0.806 -17.216 7.832 1.00 84.88 110 SER A O 1
ATOM 868 N N . THR A 1 111 ? -2.934 -17.178 7.119 1.00 85.62 111 THR A N 1
ATOM 869 C CA . THR A 1 111 ? -2.581 -17.219 5.692 1.00 85.62 111 THR A CA 1
ATOM 870 C C . THR A 1 111 ? -1.899 -15.929 5.236 1.00 85.62 111 THR A C 1
ATOM 872 O O . THR A 1 111 ? -0.932 -15.983 4.477 1.00 85.62 111 THR A O 1
ATOM 875 N N . ALA A 1 112 ? -2.363 -14.769 5.714 1.00 83.31 112 ALA A N 1
ATOM 876 C CA . ALA A 1 112 ? -1.719 -13.491 5.430 1.00 83.31 112 ALA A CA 1
ATOM 877 C C . ALA A 1 112 ? -0.291 -13.456 5.995 1.00 83.31 112 ALA A C 1
ATOM 879 O O . ALA A 1 112 ? 0.632 -13.121 5.257 1.00 83.31 112 ALA A O 1
ATOM 880 N N . SER A 1 113 ? -0.089 -13.869 7.253 1.00 80.69 113 SER A N 1
ATOM 881 C CA . SER A 1 113 ? 1.243 -13.981 7.864 1.00 80.69 113 SER A CA 1
ATOM 882 C C . SER A 1 113 ? 2.162 -14.881 7.044 1.00 80.69 113 SER A C 1
ATOM 884 O O . SER A 1 113 ? 3.244 -14.450 6.662 1.00 80.69 113 SER A O 1
ATOM 886 N N . PHE A 1 114 ? 1.700 -16.076 6.658 1.00 85.69 114 PHE A N 1
ATOM 887 C CA . PHE A 1 114 ? 2.481 -16.977 5.807 1.00 85.69 114 PHE A CA 1
ATOM 888 C C . PHE A 1 114 ? 2.863 -16.337 4.461 1.00 85.69 114 PHE A C 1
ATOM 890 O O . PHE A 1 114 ? 4.006 -16.454 4.017 1.00 85.69 114 PHE A O 1
ATOM 897 N N . TYR A 1 115 ? 1.931 -15.631 3.812 1.00 82.38 115 TYR A N 1
ATOM 898 C CA . TYR A 1 115 ? 2.208 -14.932 2.556 1.00 82.38 115 TYR A CA 1
ATOM 899 C C . TYR A 1 115 ? 3.295 -13.860 2.727 1.00 82.38 115 TYR A C 1
ATOM 901 O O . TYR A 1 115 ? 4.225 -13.804 1.923 1.00 82.38 115 TYR A O 1
ATOM 909 N N . PHE A 1 116 ? 3.211 -13.037 3.776 1.00 77.00 116 PHE A N 1
ATOM 910 C CA . PHE A 1 116 ? 4.189 -11.977 4.040 1.00 77.00 116 PHE A CA 1
ATOM 911 C C . PHE A 1 116 ? 5.552 -12.505 4.503 1.00 77.00 116 PHE A C 1
ATOM 913 O O . PHE A 1 116 ? 6.572 -11.919 4.150 1.00 77.00 116 PHE A O 1
ATOM 920 N N . GLU A 1 117 ? 5.584 -13.607 5.252 1.00 77.94 117 GLU A N 1
ATOM 921 C CA . GLU A 1 117 ? 6.815 -14.195 5.790 1.00 77.94 117 GLU A CA 1
ATOM 922 C C . GLU A 1 117 ? 7.555 -15.071 4.775 1.00 77.94 117 GLU A C 1
ATOM 924 O O . GLU A 1 117 ? 8.783 -15.128 4.796 1.00 77.94 117 GLU A O 1
ATOM 929 N N . ARG A 1 118 ? 6.828 -15.770 3.893 1.00 75.75 118 ARG A N 1
ATOM 930 C CA . ARG A 1 118 ? 7.407 -16.805 3.024 1.00 75.75 118 ARG A CA 1
ATOM 931 C C . ARG A 1 118 ? 7.347 -16.459 1.543 1.00 75.75 118 ARG A C 1
ATOM 933 O O . ARG A 1 118 ? 8.361 -16.521 0.862 1.00 75.75 118 ARG A O 1
ATOM 940 N N . LEU A 1 119 ? 6.175 -16.064 1.050 1.00 73.88 119 LEU A N 1
ATOM 941 C CA . LEU A 1 119 ? 5.951 -15.891 -0.389 1.00 73.88 119 LEU A CA 1
ATOM 942 C C . LEU A 1 119 ? 6.436 -14.529 -0.889 1.00 73.88 119 LEU A C 1
ATOM 944 O O . LEU A 1 119 ? 7.046 -14.435 -1.951 1.00 73.88 119 LEU A O 1
ATOM 948 N N . LEU A 1 120 ? 6.215 -13.460 -0.122 1.00 70.19 120 LEU A N 1
ATOM 949 C CA . LEU A 1 120 ? 6.621 -12.121 -0.540 1.00 70.19 120 LEU A CA 1
ATOM 950 C C . LEU A 1 120 ? 8.156 -11.970 -0.658 1.00 70.19 120 LEU A C 1
ATOM 952 O O . LEU A 1 120 ? 8.605 -11.442 -1.677 1.00 70.19 120 LEU A O 1
ATOM 956 N N . PRO A 1 121 ? 8.993 -12.459 0.280 1.00 70.12 121 PRO A N 1
ATOM 957 C CA . PRO A 1 121 ? 10.451 -12.392 0.138 1.00 70.12 121 PRO A CA 1
ATOM 958 C C . PRO A 1 121 ? 10.986 -13.242 -1.023 1.00 70.12 121 PRO A C 1
ATOM 960 O O . PRO A 1 121 ? 11.894 -12.806 -1.732 1.00 70.12 121 PRO A O 1
ATOM 963 N N . GLU A 1 122 ? 10.394 -14.414 -1.279 1.00 59.69 122 GLU A N 1
ATOM 964 C CA . GLU A 1 122 ? 10.745 -15.257 -2.432 1.00 59.69 122 GLU A CA 1
ATOM 965 C C . GLU A 1 122 ? 10.488 -14.528 -3.756 1.00 59.69 122 GLU A C 1
ATOM 967 O O . GLU A 1 122 ? 11.320 -14.588 -4.657 1.00 59.69 122 GLU A O 1
ATOM 972 N N . THR A 1 123 ? 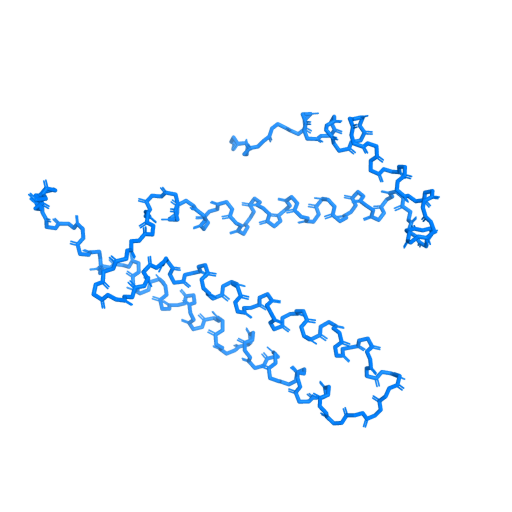9.407 -13.748 -3.858 1.00 56.84 123 THR A N 1
ATOM 973 C CA . THR A 1 123 ? 9.141 -12.936 -5.060 1.00 56.84 123 THR A CA 1
ATOM 974 C C . THR A 1 123 ? 10.138 -11.794 -5.242 1.00 56.84 123 THR A C 1
ATOM 976 O O . THR A 1 123 ? 10.469 -11.454 -6.374 1.00 56.84 123 THR A O 1
ATOM 979 N N . GLN A 1 124 ? 10.680 -11.237 -4.154 1.00 53.34 124 GLN A N 1
ATOM 980 C CA . GLN A 1 124 ? 11.749 -10.236 -4.231 1.00 53.34 124 GLN A CA 1
ATOM 981 C C . GLN A 1 124 ? 13.067 -10.869 -4.687 1.00 53.34 124 GLN A C 1
ATOM 983 O O . GLN A 1 124 ? 13.738 -10.319 -5.556 1.00 53.34 124 GLN A O 1
ATOM 988 N N . SER A 1 125 ? 13.411 -12.047 -4.160 1.00 42.78 125 SER A N 1
ATOM 989 C CA . SER A 1 125 ? 14.591 -12.803 -4.594 1.00 42.78 125 SER A CA 1
ATOM 990 C C . SER A 1 125 ? 14.471 -13.251 -6.055 1.00 42.78 125 SER A C 1
ATOM 992 O O . SER A 1 125 ? 15.408 -13.075 -6.832 1.00 42.78 125 SER A O 1
ATOM 994 N N . LEU A 1 126 ? 13.298 -13.735 -6.466 1.00 44.66 126 LEU A N 1
ATOM 995 C CA . LEU A 1 126 ? 13.026 -14.135 -7.842 1.00 44.66 126 LEU A CA 1
ATOM 996 C C . LEU A 1 126 ? 13.027 -12.933 -8.796 1.00 44.66 126 LEU A C 1
ATOM 998 O O . LEU A 1 126 ? 13.543 -13.051 -9.900 1.00 44.66 126 LEU A O 1
ATOM 1002 N N . ALA A 1 127 ? 12.532 -11.764 -8.377 1.00 50.16 127 ALA A N 1
ATOM 1003 C CA . ALA A 1 127 ? 12.625 -10.532 -9.162 1.00 50.16 127 ALA A CA 1
ATOM 1004 C C . ALA A 1 127 ? 14.078 -10.062 -9.352 1.00 50.16 127 ALA A C 1
ATOM 1006 O O . ALA A 1 127 ? 14.408 -9.536 -10.412 1.00 50.16 127 ALA A O 1
ATOM 1007 N N . VAL A 1 128 ? 14.959 -10.287 -8.368 1.00 50.06 128 VAL A N 1
ATOM 1008 C CA . VAL A 1 128 ? 16.407 -10.037 -8.501 1.00 50.06 128 VAL A CA 1
ATOM 1009 C C . VAL A 1 128 ? 17.046 -11.025 -9.480 1.00 50.06 128 VAL A C 1
ATOM 1011 O O . VAL A 1 128 ? 17.806 -10.606 -10.346 1.00 50.06 128 VAL A O 1
ATOM 1014 N N . VAL A 1 129 ? 16.703 -12.314 -9.400 1.00 42.81 129 VAL A N 1
ATOM 1015 C CA . VAL A 1 129 ? 17.223 -13.352 -10.310 1.00 42.81 129 VAL A CA 1
ATOM 1016 C C . VAL A 1 129 ? 16.727 -13.147 -11.748 1.00 42.81 129 VAL A C 1
ATOM 1018 O O . VAL A 1 129 ? 17.509 -13.234 -12.689 1.00 42.81 129 VAL A O 1
ATOM 1021 N N . LEU A 1 130 ? 15.449 -12.808 -11.934 1.00 42.72 130 LEU A N 1
ATOM 1022 C CA . LEU A 1 130 ? 14.862 -12.492 -13.243 1.00 42.72 130 LEU A CA 1
ATOM 1023 C C . LEU A 1 130 ? 15.296 -11.110 -13.765 1.00 42.72 130 LEU A C 1
ATOM 1025 O O . LEU A 1 130 ? 15.309 -10.874 -14.970 1.00 42.72 130 LEU A O 1
ATOM 1029 N N . GLY A 1 131 ? 15.669 -10.193 -12.869 1.00 44.12 131 GLY A N 1
ATOM 1030 C CA . GLY A 1 131 ? 16.252 -8.895 -13.201 1.00 44.12 131 GLY A CA 1
ATOM 1031 C C . GLY A 1 131 ? 17.729 -8.956 -13.600 1.00 44.12 131 GLY A C 1
ATOM 1032 O O . GLY A 1 131 ? 18.239 -7.956 -14.095 1.00 44.12 131 GLY A O 1
ATOM 1033 N N . ALA A 1 132 ? 18.400 -10.097 -13.400 1.00 37.97 132 ALA A N 1
ATOM 1034 C CA . ALA A 1 132 ? 19.832 -10.231 -13.637 1.00 37.97 132 ALA A CA 1
ATOM 1035 C C . ALA A 1 132 ? 20.209 -10.613 -15.076 1.00 37.97 132 ALA A C 1
ATOM 1037 O O . ALA A 1 132 ? 21.300 -10.233 -15.479 1.00 37.97 132 ALA A O 1
ATOM 1038 N N . ASP A 1 133 ? 19.371 -11.311 -15.862 1.00 39.72 133 ASP A N 1
ATOM 1039 C CA . ASP A 1 133 ? 19.755 -11.606 -17.263 1.00 39.72 133 ASP A CA 1
ATOM 1040 C C . ASP A 1 133 ? 18.662 -12.154 -18.209 1.00 39.72 133 ASP A C 1
ATOM 1042 O O . ASP A 1 133 ? 18.973 -12.739 -19.242 1.00 39.72 133 ASP A O 1
ATOM 1046 N N . SER A 1 134 ? 17.362 -12.009 -17.918 1.00 42.28 134 SER A N 1
ATOM 1047 C CA . SER A 1 134 ? 16.314 -12.582 -18.791 1.00 42.28 134 SER A CA 1
ATOM 1048 C C . SER A 1 134 ? 15.477 -11.544 -19.531 1.00 42.28 134 SER A C 1
ATOM 1050 O O . SER A 1 134 ? 14.291 -11.765 -19.773 1.00 42.28 134 SER A O 1
ATOM 1052 N N . SER A 1 135 ? 16.061 -10.399 -19.878 1.00 39.81 135 SER A N 1
ATOM 1053 C CA . SER A 1 135 ? 15.430 -9.468 -20.809 1.00 39.81 135 SER A CA 1
ATOM 1054 C C . SER A 1 135 ? 15.468 -10.080 -22.217 1.00 39.81 135 SER A C 1
ATOM 1056 O O . SER A 1 135 ? 16.550 -10.162 -22.792 1.00 39.81 135 SER A O 1
ATOM 1058 N N . PRO A 1 136 ? 14.332 -10.460 -22.839 1.00 44.97 136 PRO A N 1
ATOM 1059 C CA . PRO A 1 136 ? 14.311 -10.830 -24.256 1.00 44.97 136 PRO A CA 1
ATOM 1060 C C . PRO A 1 136 ? 14.537 -9.606 -25.164 1.00 44.97 136 PRO A C 1
ATOM 1062 O O . PRO A 1 136 ? 14.471 -9.719 -26.381 1.00 44.97 136 PRO A O 1
ATOM 1065 N N . TRP A 1 137 ? 14.743 -8.421 -24.578 1.00 45.50 137 TRP A N 1
ATOM 1066 C CA . TRP A 1 137 ? 14.782 -7.130 -25.257 1.00 45.50 137 TRP A CA 1
ATOM 1067 C C . TRP A 1 137 ? 16.188 -6.737 -25.743 1.00 45.50 137 TRP A C 1
ATOM 1069 O O . TRP A 1 137 ? 16.346 -5.660 -26.309 1.00 45.50 137 TRP A O 1
ATOM 1079 N N . THR A 1 138 ? 17.217 -7.567 -25.520 1.00 45.97 138 THR A N 1
ATOM 1080 C CA . THR A 1 138 ? 18.597 -7.306 -25.982 1.00 45.97 138 THR A CA 1
ATOM 1081 C C . THR A 1 138 ? 18.909 -7.860 -27.376 1.00 45.97 138 THR A C 1
ATOM 1083 O O . THR A 1 138 ? 19.932 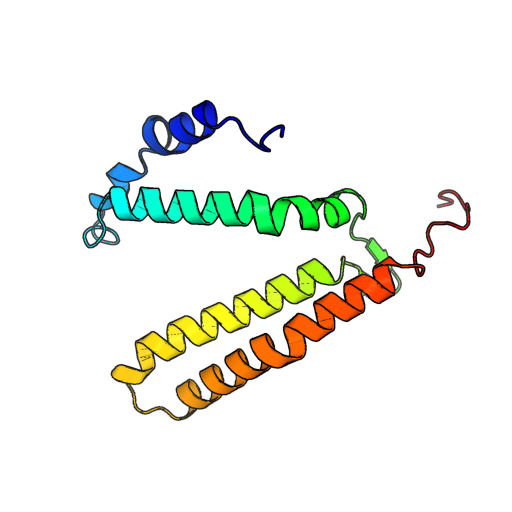-7.484 -27.947 1.00 45.97 138 THR A O 1
ATOM 1086 N N . SER A 1 139 ? 18.044 -8.681 -27.981 1.00 39.75 139 SER A N 1
ATOM 1087 C CA . SER A 1 139 ? 18.155 -9.015 -29.407 1.00 39.75 139 SER A CA 1
ATOM 1088 C C . SER A 1 139 ? 17.414 -7.967 -30.241 1.00 39.75 139 SER A C 1
ATOM 1090 O O . SER A 1 139 ? 16.192 -7.852 -30.169 1.00 39.75 139 SER A O 1
ATOM 1092 N N . GLY A 1 140 ? 18.190 -7.172 -30.980 1.00 43.16 140 GLY A N 1
ATOM 1093 C CA . GLY A 1 140 ? 17.776 -5.998 -31.749 1.00 43.16 140 GLY A CA 1
ATOM 1094 C C . GLY A 1 140 ? 16.904 -6.269 -32.974 1.00 43.16 140 GLY A C 1
ATOM 1095 O O . GLY A 1 140 ? 17.292 -5.901 -34.078 1.00 43.16 140 GLY A O 1
ATOM 1096 N N . ASP A 1 141 ? 15.706 -6.805 -32.770 1.00 41.59 141 ASP A N 1
ATOM 1097 C CA . ASP A 1 141 ? 14.704 -6.919 -33.828 1.00 41.59 141 ASP A CA 1
ATOM 1098 C C . ASP A 1 141 ? 13.637 -5.842 -33.620 1.00 41.59 141 ASP A C 1
ATOM 1100 O O . ASP A 1 141 ? 12.703 -5.963 -32.825 1.00 41.59 141 ASP A O 1
ATOM 1104 N N . GLY A 1 142 ? 13.857 -4.718 -34.305 1.00 38.06 142 GLY A N 1
ATOM 1105 C CA . GLY A 1 142 ? 12.958 -3.575 -34.327 1.00 38.06 142 GLY A CA 1
ATOM 1106 C C . GLY A 1 142 ? 11.547 -3.948 -34.779 1.00 38.06 142 GLY A C 1
ATOM 1107 O O . GLY A 1 142 ? 11.350 -4.817 -35.623 1.00 38.06 142 GLY A O 1
ATOM 1108 N N . TRP A 1 143 ? 10.577 -3.242 -34.202 1.00 40.06 143 TRP A N 1
ATOM 1109 C CA . TRP A 1 143 ? 9.152 -3.245 -34.522 1.00 40.06 143 TRP A CA 1
ATOM 1110 C C . TRP A 1 143 ? 8.838 -3.461 -36.010 1.00 40.06 143 TRP A C 1
ATOM 1112 O O . TRP A 1 143 ? 8.791 -2.504 -36.784 1.00 40.06 143 TRP A O 1
ATOM 1122 N N . GLN A 1 144 ? 8.546 -4.702 -36.395 1.00 31.94 144 GLN A N 1
ATOM 1123 C CA . GLN A 1 144 ? 7.811 -4.985 -37.623 1.00 31.94 144 GLN A CA 1
ATOM 1124 C C . GLN A 1 144 ? 6.410 -5.464 -37.250 1.00 31.94 144 GLN A C 1
ATOM 1126 O O . GLN A 1 144 ? 6.223 -6.572 -36.745 1.00 31.94 144 GLN A O 1
ATOM 1131 N N . LEU A 1 145 ? 5.467 -4.534 -37.424 1.00 36.97 145 LEU A N 1
ATOM 1132 C CA . LEU A 1 145 ? 4.053 -4.810 -37.665 1.00 36.97 145 LEU A CA 1
ATOM 1133 C C . LEU A 1 145 ? 3.887 -5.467 -39.037 1.00 36.97 145 LEU A C 1
ATOM 1135 O O . LEU A 1 145 ? 4.651 -5.081 -39.953 1.00 36.97 145 LEU A O 1
#

pLDDT: mean 72.09, std 14.71, range [31.94, 91.62]

Sequence (145 aa):
MTGLVSEREFDFLMNEFLDTQGLVRRSFYSEHTGDVFAAALGAARRLALEIFAPRNAKGDQCQSDFRNGAARVISETGHVAVAWMWARMAAIALQRQNESDDPLYRVKLSTASFYFERLLPETQSLAVVLGADSSPWTSGDGWQL